Protein AF-A0A246BMH6-F1 (afdb_monomer_lite)

pLDDT: mean 87.23, std 15.24, range [42.31, 98.5]

Radius of gyration: 20.25 Å; chains: 1; bounding box: 71×39×39 Å

Foldseek 3Di:
DDDDDDPPPDPPPDDQKDWDPPQQGWIAHRNNPDIFGGHDPPDPDDTDGPQRVVQVVVQVVVVVVVVVVCVVVVHDDDPDGGGDDGDDDDDDPPPD

Sequence (96 aa):
MRVMTEPVTTSDSRPIYTTSGGRSGQAFVGRDRLNVPLRPPQSRSEGADPEELFAAGYASCFLSALQSVARRDGVTVGTPQARAHVGLHAETTTTT

InterPro domains:
  IPR003718 OsmC/Ohr conserved domain [PF02566] (46-88)
  IPR015946 K homology domain-like, alpha/beta [G3DSA:3.30.300.20] (10-96)
  IPR019953 Organic hydroperoxide resistance protein famiy [PTHR33797] (18-91)
  IPR036102 OsmC/Ohr superfamily [SSF82784] (18-91)

Organism: NCBI:txid223556

Structure (mmCIF, N/CA/C/O backbone):
data_AF-A0A246BMH6-F1
#
_entry.id   AF-A0A246BMH6-F1
#
loop_
_atom_site.group_PDB
_atom_site.id
_atom_site.type_symbol
_atom_site.label_atom_id
_atom_site.label_alt_id
_atom_site.label_comp_id
_atom_site.label_asym_id
_atom_site.label_entity_id
_atom_site.label_seq_id
_atom_site.pdbx_PDB_ins_code
_atom_site.Cartn_x
_atom_site.Cartn_y
_atom_site.Cartn_z
_atom_site.occupancy
_atom_site.B_iso_or_equiv
_atom_site.auth_seq_id
_atom_site.auth_comp_id
_atom_site.auth_asym_id
_atom_site.auth_atom_id
_atom_site.pdbx_PDB_model_num
ATOM 1 N N . MET A 1 1 ? -39.434 -29.125 -3.100 1.00 49.12 1 MET A N 1
ATOM 2 C CA . MET A 1 1 ? -38.155 -29.031 -2.364 1.00 49.12 1 MET A CA 1
ATOM 3 C C . MET A 1 1 ? -37.054 -29.692 -3.184 1.00 49.12 1 MET A C 1
ATOM 5 O O . MET A 1 1 ? -36.925 -30.906 -3.137 1.00 49.12 1 MET A O 1
ATOM 9 N N . ARG A 1 2 ? -36.334 -28.899 -3.991 1.00 49.94 2 ARG A N 1
ATOM 10 C CA . ARG A 1 2 ? -34.959 -29.127 -4.478 1.00 49.94 2 ARG A CA 1
ATOM 11 C C . ARG A 1 2 ? -34.607 -28.011 -5.467 1.00 49.94 2 ARG A C 1
ATOM 13 O O . ARG A 1 2 ? -35.111 -27.996 -6.579 1.00 49.94 2 ARG A O 1
ATOM 20 N N . VAL A 1 3 ? -33.743 -27.104 -5.035 1.00 48.91 3 VAL A N 1
ATOM 21 C CA . VAL A 1 3 ? -32.738 -26.465 -5.891 1.00 48.91 3 VAL A CA 1
ATOM 22 C C . VAL A 1 3 ? -31.445 -26.795 -5.150 1.00 48.91 3 VAL A C 1
ATOM 24 O O . VAL A 1 3 ? -31.229 -26.303 -4.050 1.00 48.91 3 VAL A O 1
ATOM 27 N N . MET A 1 4 ? -30.869 -27.967 -5.423 1.00 42.31 4 MET A N 1
ATOM 28 C CA . MET A 1 4 ? -29.678 -28.063 -6.272 1.00 42.31 4 MET A CA 1
ATOM 29 C C . MET A 1 4 ? -28.681 -26.965 -5.907 1.00 42.31 4 MET A C 1
ATOM 31 O O . MET A 1 4 ? -28.610 -25.905 -6.515 1.00 42.31 4 MET A O 1
ATOM 35 N N . THR A 1 5 ? -27.971 -27.242 -4.818 1.00 54.03 5 THR A N 1
ATOM 36 C CA . THR A 1 5 ? -26.651 -26.714 -4.516 1.00 54.03 5 THR A CA 1
ATOM 37 C C . THR A 1 5 ? -25.764 -26.995 -5.727 1.00 54.03 5 THR A C 1
ATOM 39 O O . THR A 1 5 ? -25.298 -28.118 -5.906 1.00 54.03 5 THR A O 1
ATOM 42 N N . GLU A 1 6 ? -25.568 -25.998 -6.583 1.00 52.94 6 GLU A N 1
ATOM 43 C CA . GLU A 1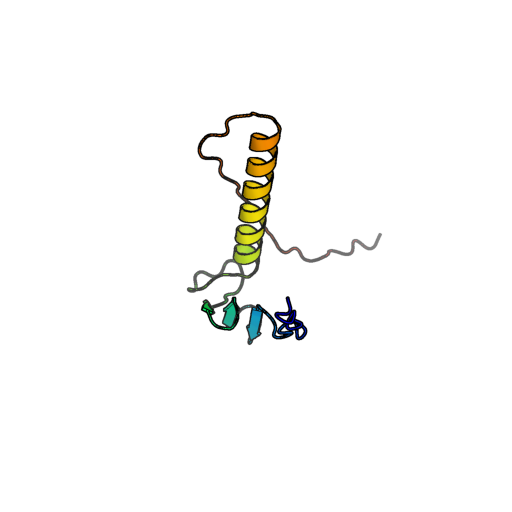 6 ? -24.476 -26.044 -7.549 1.00 52.94 6 GLU A CA 1
ATOM 44 C C . GLU A 1 6 ? -23.166 -25.997 -6.751 1.00 52.94 6 GLU A C 1
ATOM 46 O O . GLU A 1 6 ? -22.996 -25.105 -5.906 1.00 52.94 6 GLU A O 1
ATOM 51 N N . PRO A 1 7 ? -22.236 -26.943 -6.948 1.00 46.53 7 PRO A N 1
ATOM 52 C CA . PRO A 1 7 ? -20.949 -26.858 -6.299 1.00 46.53 7 PRO A CA 1
ATOM 53 C C . PRO A 1 7 ? -20.193 -25.701 -6.958 1.00 46.53 7 PRO A C 1
ATOM 55 O O . PRO A 1 7 ? -19.735 -25.805 -8.094 1.00 46.53 7 PRO A O 1
ATOM 58 N N . VAL A 1 8 ? -20.022 -24.584 -6.246 1.00 56.41 8 VAL A N 1
ATOM 59 C CA . VAL A 1 8 ? -18.931 -23.646 -6.544 1.00 56.41 8 VAL A CA 1
ATOM 60 C C . VAL A 1 8 ? -17.641 -24.404 -6.241 1.00 56.41 8 VAL A C 1
ATOM 62 O O . VAL A 1 8 ? -17.113 -24.383 -5.133 1.00 56.41 8 VAL A O 1
ATOM 65 N N . THR A 1 9 ? -17.175 -25.197 -7.197 1.00 50.34 9 THR A N 1
ATOM 66 C CA . THR A 1 9 ? -15.939 -25.968 -7.068 1.00 50.34 9 THR A CA 1
ATOM 67 C C . THR A 1 9 ? -15.181 -25.931 -8.379 1.00 50.34 9 THR A C 1
ATOM 69 O O . THR A 1 9 ? -14.913 -26.932 -9.028 1.00 50.34 9 THR A O 1
ATOM 72 N N . THR A 1 10 ? -14.762 -24.729 -8.747 1.00 50.78 10 THR A N 1
ATOM 73 C CA . THR A 1 10 ? -13.385 -24.543 -9.196 1.00 50.78 10 THR A CA 1
ATOM 74 C C . THR A 1 10 ? -12.961 -23.180 -8.681 1.00 50.78 10 THR A C 1
ATOM 76 O O . THR A 1 10 ? -13.349 -22.148 -9.220 1.00 50.78 10 THR A O 1
ATOM 79 N N . SER A 1 11 ? -12.243 -23.176 -7.557 1.00 61.22 11 SER A N 1
ATOM 80 C CA . SER A 1 11 ? -11.505 -22.001 -7.105 1.00 61.22 11 SER A CA 1
ATOM 81 C C . SER A 1 11 ? -10.665 -21.534 -8.289 1.00 61.22 11 SER A C 1
ATOM 83 O O . SER A 1 11 ? -9.791 -22.273 -8.746 1.00 61.22 11 SER A O 1
ATOM 85 N N . ASP A 1 12 ? -11.015 -20.380 -8.854 1.00 72.62 12 ASP A N 1
ATOM 86 C CA . ASP A 1 12 ? -10.297 -19.743 -9.952 1.00 72.62 12 ASP A CA 1
ATOM 87 C C . ASP A 1 12 ? -8.835 -19.581 -9.520 1.00 72.62 12 ASP A C 1
ATOM 89 O O . ASP A 1 12 ? -8.484 -18.638 -8.816 1.00 72.62 12 ASP A O 1
ATOM 93 N N . SER A 1 13 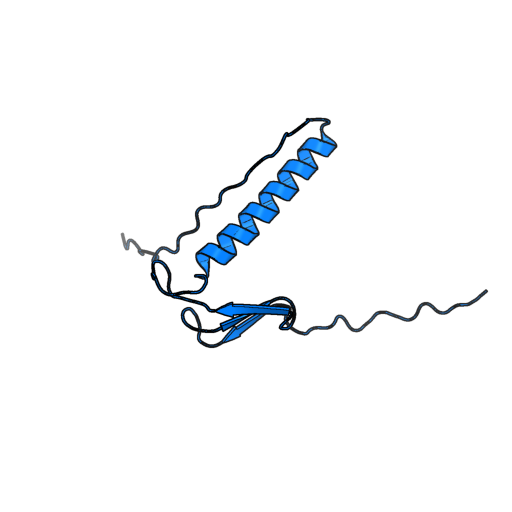? -8.004 -20.562 -9.883 1.00 77.88 13 SER A N 1
ATOM 94 C CA . SER A 1 13 ? -6.623 -20.718 -9.409 1.00 77.88 13 SER A CA 1
ATOM 95 C C . SER A 1 13 ? -5.671 -19.752 -10.113 1.00 77.88 13 SER A C 1
ATOM 97 O O . SER A 1 13 ? -4.453 -19.869 -9.997 1.00 77.88 13 SER A O 1
ATOM 99 N N . ARG A 1 14 ? -6.217 -18.798 -10.874 1.00 83.12 14 ARG A N 1
ATOM 100 C CA . ARG A 1 14 ? -5.428 -17.748 -11.493 1.00 83.12 14 ARG A CA 1
ATOM 101 C C . ARG A 1 14 ? -4.828 -16.856 -10.409 1.00 83.12 14 ARG A C 1
ATOM 103 O O . ARG A 1 14 ? -5.536 -16.464 -9.474 1.00 83.12 14 ARG A O 1
ATOM 110 N N . PRO A 1 15 ? -3.547 -16.487 -10.549 1.00 86.25 15 PRO A N 1
ATOM 111 C CA . PRO A 1 15 ? -2.918 -15.578 -9.616 1.00 86.25 15 PRO A CA 1
ATOM 112 C C . PRO A 1 15 ? -3.699 -14.261 -9.583 1.00 86.25 15 PRO A C 1
ATOM 114 O O . PRO A 1 15 ? -4.058 -13.687 -10.611 1.00 86.25 15 PRO A O 1
ATOM 117 N N . ILE A 1 16 ? -3.973 -13.772 -8.376 1.00 90.06 16 ILE A N 1
ATOM 118 C CA . ILE A 1 16 ? -4.583 -12.452 -8.175 1.00 90.06 16 ILE A CA 1
ATOM 119 C C . ILE A 1 16 ? -3.580 -11.317 -8.408 1.00 90.06 16 ILE A C 1
ATOM 121 O O . ILE A 1 16 ? -3.969 -10.152 -8.362 1.00 90.06 16 ILE A O 1
ATOM 125 N N . TYR A 1 17 ? -2.309 -11.649 -8.634 1.00 91.38 17 TYR A N 1
ATOM 126 C CA . TYR A 1 17 ? -1.228 -10.711 -8.869 1.00 91.38 17 TYR A CA 1
ATOM 127 C C . TYR A 1 17 ? -0.166 -11.328 -9.781 1.00 91.38 17 TYR A C 1
ATOM 129 O O . TYR A 1 17 ? 0.292 -12.440 -9.516 1.00 91.38 17 TYR A O 1
ATOM 137 N N . THR A 1 18 ? 0.246 -10.598 -10.814 1.00 93.56 18 THR A N 1
ATOM 138 C CA . THR A 1 18 ? 1.288 -11.025 -11.758 1.00 93.56 18 THR A CA 1
ATOM 139 C C . THR A 1 18 ? 2.306 -9.906 -11.932 1.00 93.56 18 THR A C 1
ATOM 141 O O . THR A 1 18 ? 1.919 -8.755 -12.117 1.00 93.56 18 THR A O 1
ATOM 144 N N . THR A 1 19 ? 3.597 -10.240 -11.934 1.00 94.88 19 THR A N 1
ATOM 145 C CA . THR A 1 19 ? 4.683 -9.281 -12.190 1.00 94.88 19 THR A CA 1
ATOM 146 C C . THR A 1 19 ? 5.560 -9.756 -13.336 1.00 94.88 19 THR A C 1
ATOM 148 O O . THR A 1 19 ? 5.868 -10.941 -13.443 1.00 94.88 19 THR A O 1
ATOM 151 N N . SER A 1 20 ? 6.021 -8.815 -14.153 1.00 94.81 20 SER A N 1
ATOM 152 C CA . SER A 1 20 ? 7.049 -9.023 -15.177 1.00 94.81 20 SER A CA 1
ATOM 153 C C . SER A 1 20 ? 8.141 -7.959 -15.043 1.00 94.81 20 SER A C 1
ATOM 155 O O . SER A 1 20 ? 7.871 -6.879 -14.525 1.00 94.81 20 SER A O 1
ATOM 157 N N . GLY A 1 21 ? 9.379 -8.249 -15.459 1.00 94.19 21 GLY A N 1
ATOM 158 C CA . GLY A 1 21 ? 10.480 -7.265 -15.456 1.00 94.19 21 GLY A CA 1
ATOM 159 C C . GLY A 1 21 ? 11.057 -6.902 -14.077 1.00 94.19 21 GLY A C 1
ATOM 160 O O . GLY A 1 21 ? 11.884 -5.998 -13.969 1.00 94.19 21 GLY A O 1
ATOM 161 N N . GLY A 1 22 ? 10.659 -7.609 -13.014 1.00 93.50 22 GLY A N 1
ATOM 162 C CA . GLY A 1 22 ? 11.193 -7.409 -11.666 1.00 93.50 22 GLY A CA 1
ATOM 163 C C . GLY A 1 22 ? 10.902 -6.011 -11.112 1.00 93.50 22 GLY A C 1
ATOM 164 O O . GLY A 1 22 ? 9.789 -5.508 -11.235 1.00 93.50 22 GLY A O 1
ATOM 165 N N . ARG A 1 23 ? 11.906 -5.382 -10.488 1.00 94.12 23 ARG A N 1
ATOM 166 C CA . ARG A 1 23 ? 11.759 -4.073 -9.823 1.00 94.12 23 ARG A CA 1
ATOM 167 C C . ARG A 1 23 ? 11.624 -2.895 -10.785 1.00 94.12 23 ARG A C 1
ATOM 169 O O . ARG A 1 23 ? 11.293 -1.819 -10.328 1.00 94.12 23 ARG A O 1
ATOM 176 N N . SER A 1 24 ? 11.864 -3.081 -12.078 1.00 94.38 24 SER A N 1
ATOM 177 C CA . SER A 1 24 ? 11.770 -2.015 -13.090 1.00 94.38 24 SER A CA 1
ATOM 178 C C . SER A 1 24 ? 10.718 -2.333 -14.154 1.00 94.38 24 SER A C 1
ATOM 180 O O . SER A 1 24 ? 10.842 -1.907 -15.300 1.00 94.38 24 SER A O 1
ATOM 182 N N . GLY A 1 25 ? 9.753 -3.185 -13.810 1.00 94.62 25 GLY A N 1
ATOM 183 C CA . GLY A 1 25 ? 8.796 -3.740 -14.754 1.00 94.62 25 GLY A CA 1
ATOM 184 C C . GLY A 1 25 ? 7.361 -3.331 -14.466 1.00 94.62 25 GLY A C 1
ATOM 185 O O . GLY A 1 25 ? 7.065 -2.174 -14.183 1.00 94.62 25 GLY A O 1
ATOM 186 N N . GLN A 1 26 ? 6.456 -4.299 -14.556 1.00 95.88 26 GLN A N 1
ATOM 187 C CA . GLN A 1 26 ? 5.020 -4.065 -14.492 1.00 95.88 26 GLN A CA 1
ATOM 188 C C . GLN A 1 26 ? 4.358 -5.081 -13.570 1.00 95.88 26 GLN A C 1
ATOM 190 O O . GLN A 1 26 ? 4.624 -6.282 -13.676 1.00 95.88 26 GLN A O 1
ATOM 195 N N . ALA A 1 27 ? 3.476 -4.594 -12.704 1.00 95.50 27 ALA A N 1
ATOM 196 C CA . ALA A 1 27 ? 2.634 -5.407 -11.846 1.00 95.50 27 ALA A CA 1
ATOM 197 C C . ALA A 1 27 ? 1.154 -5.246 -12.200 1.00 95.50 27 ALA A C 1
ATOM 199 O O . ALA A 1 27 ? 0.660 -4.133 -12.368 1.00 95.50 27 ALA A O 1
ATOM 200 N N . PHE A 1 28 ? 0.438 -6.362 -12.249 1.00 95.06 28 PHE A N 1
ATOM 201 C CA . PHE A 1 28 ? -0.994 -6.417 -12.512 1.00 95.06 28 PHE A CA 1
ATOM 202 C C . PHE A 1 28 ? -1.713 -6.980 -11.293 1.00 95.06 28 PHE A C 1
ATOM 204 O O . PHE A 1 28 ? -1.489 -8.123 -10.897 1.00 95.06 28 PHE A O 1
ATOM 211 N N . VAL A 1 29 ? -2.589 -6.177 -10.693 1.00 92.50 29 VAL A N 1
ATOM 212 C CA . VAL A 1 29 ? -3.343 -6.519 -9.484 1.00 92.50 29 VAL A CA 1
ATOM 213 C C . VAL A 1 29 ? -4.773 -6.890 -9.849 1.00 92.50 29 VAL A C 1
ATOM 215 O O . VAL A 1 29 ? -5.430 -6.256 -10.673 1.00 92.50 29 VAL A O 1
ATOM 218 N N . GLY A 1 30 ? -5.293 -7.904 -9.167 1.00 90.12 30 GLY A N 1
ATOM 219 C CA . GLY A 1 30 ? -6.690 -8.289 -9.235 1.00 90.12 30 GLY A CA 1
ATOM 220 C C . GLY A 1 30 ? -7.087 -8.875 -10.582 1.00 90.12 30 GLY A C 1
ATOM 221 O O . GLY A 1 30 ? -8.259 -8.746 -10.922 1.00 90.12 30 GLY A O 1
ATOM 222 N N . ARG A 1 31 ? -6.159 -9.530 -11.295 1.00 87.69 31 ARG A N 1
ATOM 223 C CA . ARG A 1 31 ? -6.345 -10.017 -12.675 1.00 87.69 31 ARG A CA 1
ATOM 224 C C . ARG A 1 31 ? -6.533 -8.843 -13.638 1.00 87.69 31 ARG A C 1
ATOM 226 O O . ARG A 1 31 ? -7.620 -8.619 -14.158 1.00 87.69 31 ARG A O 1
ATOM 233 N N . ASP A 1 32 ? -5.478 -8.046 -13.764 1.00 85.81 32 ASP A N 1
ATOM 234 C CA . ASP A 1 32 ? -5.387 -6.900 -14.680 1.00 85.81 32 ASP A CA 1
ATOM 235 C C . ASP A 1 32 ? -6.346 -5.732 -14.382 1.00 85.81 32 ASP A C 1
ATOM 237 O O . ASP A 1 32 ? -6.457 -4.796 -15.170 1.00 85.81 32 ASP A O 1
ATOM 241 N N . ARG A 1 33 ? -7.002 -5.728 -13.211 1.00 92.69 33 ARG A N 1
ATOM 242 C CA . ARG A 1 33 ? -7.873 -4.623 -12.771 1.00 92.69 33 ARG A CA 1
ATOM 243 C C . ARG A 1 33 ? -7.103 -3.344 -12.469 1.00 92.69 33 ARG A C 1
ATOM 245 O O . ARG A 1 33 ? -7.654 -2.256 -12.597 1.00 92.69 33 ARG A O 1
ATOM 252 N N . LEU A 1 34 ? -5.861 -3.477 -12.020 1.00 93.88 34 LEU A N 1
ATOM 253 C CA . LEU A 1 34 ? -4.982 -2.352 -11.745 1.00 93.88 34 LEU A CA 1
ATOM 254 C C . LEU A 1 34 ? -3.596 -2.664 -12.290 1.00 93.88 34 LEU A C 1
ATOM 256 O O . LEU A 1 34 ? -3.023 -3.711 -11.989 1.00 93.88 34 LEU A O 1
ATOM 260 N N . ASN A 1 35 ? -3.073 -1.726 -13.070 1.00 94.88 35 ASN A N 1
ATOM 261 C CA . ASN A 1 35 ? -1.747 -1.796 -13.647 1.00 94.88 35 ASN A CA 1
ATOM 262 C C . ASN A 1 35 ? -0.801 -0.847 -12.896 1.00 94.88 35 ASN A C 1
ATOM 264 O O . ASN A 1 35 ? -1.073 0.350 -12.816 1.00 94.88 35 ASN A O 1
ATOM 268 N N . VAL A 1 36 ? 0.290 -1.374 -12.343 1.00 95.69 36 VAL A N 1
ATOM 269 C CA . VAL A 1 36 ? 1.227 -0.643 -11.477 1.00 95.69 36 VAL A CA 1
ATOM 270 C C . VAL A 1 36 ? 2.631 -0.686 -12.076 1.00 95.69 36 VAL A C 1
ATOM 272 O O . VAL A 1 36 ? 3.277 -1.739 -12.019 1.00 95.69 36 VAL A O 1
ATOM 275 N N . PRO A 1 37 ? 3.113 0.421 -12.678 1.00 96.50 37 PRO A N 1
ATOM 276 C CA . PRO A 1 37 ? 4.499 0.517 -13.119 1.00 96.50 37 PRO A CA 1
ATOM 277 C C . PRO A 1 37 ? 5.414 0.384 -11.908 1.00 96.50 37 PRO A C 1
ATOM 279 O O . PRO A 1 37 ? 5.199 1.058 -10.897 1.00 96.50 37 PRO A O 1
ATOM 282 N N . LEU A 1 38 ? 6.400 -0.503 -12.000 1.00 96.69 38 LEU A N 1
ATOM 283 C CA . LEU A 1 38 ? 7.361 -0.734 -10.936 1.00 96.69 38 LEU A CA 1
ATOM 284 C C . LEU A 1 38 ? 8.660 0.004 -11.218 1.00 96.69 38 LEU A C 1
ATOM 286 O O . LEU A 1 38 ? 9.152 0.032 -12.347 1.00 96.69 38 LEU A O 1
ATOM 290 N N . ARG A 1 39 ? 9.237 0.551 -10.153 1.00 95.50 39 ARG A N 1
ATOM 291 C CA . ARG A 1 39 ? 10.549 1.191 -10.181 1.00 95.50 39 ARG A CA 1
ATOM 292 C C . ARG A 1 39 ? 11.465 0.654 -9.082 1.00 95.50 39 ARG A C 1
ATOM 294 O O . ARG A 1 39 ? 10.987 0.166 -8.053 1.00 95.50 39 ARG A O 1
ATOM 301 N N . PRO A 1 40 ? 12.793 0.764 -9.261 1.00 92.56 40 PRO A N 1
ATOM 302 C CA . PRO A 1 40 ? 13.715 0.474 -8.183 1.00 92.56 40 PRO A CA 1
ATOM 303 C C . PRO A 1 40 ? 13.477 1.426 -6.994 1.00 92.56 40 PRO A C 1
ATOM 305 O O . PRO A 1 40 ? 12.966 2.541 -7.163 1.00 92.56 40 PRO A O 1
ATOM 308 N N . PRO A 1 41 ? 13.846 0.990 -5.782 1.00 88.75 41 PRO A N 1
ATOM 309 C CA . PRO A 1 41 ? 13.642 1.756 -4.563 1.00 88.75 41 PRO A CA 1
ATOM 310 C C . PRO A 1 41 ? 14.474 3.032 -4.638 1.00 88.75 41 PRO A C 1
ATOM 312 O O . PRO A 1 41 ? 15.533 3.052 -5.267 1.00 88.75 41 PRO A O 1
ATOM 315 N N . GLN A 1 42 ? 13.989 4.102 -4.007 1.00 83.69 42 GLN A N 1
ATOM 316 C CA . GLN A 1 42 ? 14.649 5.419 -3.996 1.00 83.69 42 GLN A CA 1
ATOM 317 C C . GLN A 1 42 ? 14.799 6.073 -5.387 1.00 83.69 42 GLN A C 1
ATOM 319 O O . GLN A 1 42 ? 15.428 7.126 -5.513 1.00 83.69 42 GLN A O 1
ATOM 324 N N . SER A 1 43 ? 14.207 5.491 -6.434 1.00 86.38 43 SER A N 1
ATOM 325 C CA . SER A 1 43 ? 14.124 6.123 -7.748 1.00 86.38 43 SER A CA 1
ATOM 326 C C . SER A 1 43 ? 13.130 7.285 -7.738 1.00 86.38 43 SER A C 1
ATOM 328 O O . SER A 1 43 ? 12.081 7.220 -7.105 1.00 86.38 43 SER A O 1
ATOM 330 N N . ARG A 1 44 ? 13.448 8.339 -8.498 1.00 86.50 44 ARG A N 1
ATOM 331 C CA . ARG A 1 44 ? 12.540 9.467 -8.775 1.00 86.50 44 ARG A CA 1
ATOM 332 C C . ARG A 1 44 ? 11.658 9.244 -10.005 1.00 86.50 44 ARG A C 1
ATOM 334 O O . ARG A 1 44 ? 10.921 10.147 -10.387 1.00 86.50 44 ARG A O 1
ATOM 341 N N . SER A 1 45 ? 11.791 8.097 -10.669 1.00 88.50 45 SER A N 1
ATOM 342 C CA . SER A 1 45 ? 10.935 7.749 -11.801 1.00 88.50 45 SER A CA 1
ATOM 343 C C . SER A 1 45 ? 9.484 7.591 -11.351 1.00 88.50 45 SER A C 1
ATOM 345 O O . SER A 1 45 ? 9.209 7.332 -10.181 1.00 88.50 45 SER A O 1
ATOM 347 N N . GLU A 1 46 ? 8.551 7.709 -12.288 1.00 90.69 46 GLU A N 1
ATOM 348 C CA . GLU A 1 46 ? 7.158 7.358 -12.024 1.00 90.69 46 GLU A CA 1
ATOM 349 C C . GLU A 1 46 ? 7.018 5.855 -11.731 1.00 90.69 46 GLU A C 1
ATOM 351 O O . GLU A 1 46 ? 7.850 5.042 -12.144 1.00 90.69 46 GLU A O 1
ATOM 356 N N . GLY A 1 47 ? 5.965 5.498 -10.996 1.00 92.12 47 GLY A N 1
ATOM 357 C CA . GLY A 1 47 ? 5.704 4.134 -10.541 1.00 92.12 47 GLY A CA 1
ATOM 358 C C . GLY A 1 47 ? 5.888 3.952 -9.037 1.00 92.12 47 GLY A C 1
ATOM 359 O O . GLY A 1 47 ? 6.303 4.868 -8.323 1.00 92.12 47 GLY A O 1
ATOM 360 N N . ALA A 1 48 ? 5.555 2.754 -8.570 1.00 94.62 48 ALA A N 1
ATOM 361 C CA . ALA A 1 48 ? 5.734 2.338 -7.185 1.00 94.62 48 ALA A CA 1
ATOM 362 C C . ALA A 1 48 ? 6.971 1.448 -7.068 1.00 94.62 48 ALA A C 1
ATOM 364 O O . ALA A 1 48 ? 7.227 0.622 -7.948 1.00 94.62 48 ALA A O 1
ATOM 365 N N . ASP A 1 49 ? 7.729 1.577 -5.987 1.00 94.62 49 ASP A N 1
ATOM 366 C CA . ASP A 1 49 ? 8.670 0.517 -5.634 1.00 94.62 49 ASP A CA 1
ATOM 367 C C . ASP A 1 49 ? 7.974 -0.601 -4.826 1.00 94.62 49 ASP A C 1
ATOM 369 O O . ASP A 1 49 ? 6.893 -0.405 -4.259 1.00 94.62 49 ASP A O 1
ATOM 373 N N . PRO A 1 50 ? 8.527 -1.828 -4.819 1.00 93.88 50 PRO A N 1
ATOM 374 C CA . PRO A 1 50 ? 7.910 -2.943 -4.102 1.00 93.88 50 PRO A CA 1
ATOM 375 C C . PRO A 1 50 ? 7.731 -2.711 -2.591 1.00 93.88 50 PRO A C 1
ATOM 377 O O . PRO A 1 50 ? 6.766 -3.207 -2.006 1.00 93.88 50 PRO A O 1
ATOM 380 N N . GLU A 1 51 ? 8.636 -1.972 -1.952 1.00 95.19 51 GLU A N 1
ATOM 381 C CA . GLU A 1 51 ? 8.587 -1.647 -0.528 1.00 95.19 51 GLU A CA 1
ATOM 382 C C . GLU A 1 51 ? 7.417 -0.717 -0.195 1.00 95.19 51 GLU A C 1
ATOM 384 O O . GLU A 1 51 ? 6.727 -0.950 0.799 1.00 95.19 51 GLU A O 1
ATOM 389 N N . GLU A 1 52 ? 7.131 0.274 -1.041 1.00 95.25 52 GLU A N 1
ATOM 390 C CA . GLU A 1 52 ? 5.949 1.135 -0.930 1.00 95.25 52 GLU A CA 1
ATOM 391 C C . GLU A 1 52 ? 4.650 0.327 -0.997 1.00 95.25 52 GLU A C 1
ATOM 393 O O . GLU A 1 52 ? 3.747 0.527 -0.179 1.00 95.25 52 GLU A O 1
ATOM 398 N N . LEU A 1 53 ? 4.558 -0.626 -1.932 1.00 94.75 53 LEU A N 1
ATOM 399 C CA . LEU A 1 53 ? 3.383 -1.494 -2.063 1.00 94.75 53 LEU A CA 1
ATOM 400 C C . LEU A 1 53 ? 3.192 -2.374 -0.822 1.00 94.75 53 LEU A C 1
ATOM 402 O O . LEU A 1 53 ? 2.070 -2.518 -0.326 1.00 94.75 53 LEU A O 1
ATOM 406 N N . PHE A 1 54 ? 4.281 -2.928 -0.284 1.00 95.56 54 PHE A N 1
ATOM 407 C CA . PHE A 1 54 ? 4.236 -3.710 0.950 1.00 95.56 54 PHE A CA 1
ATOM 408 C C . PHE A 1 54 ? 3.836 -2.842 2.151 1.00 95.56 54 PHE A C 1
ATOM 410 O O . PHE A 1 54 ? 2.967 -3.236 2.932 1.00 95.56 54 PHE A O 1
ATOM 417 N N . ALA A 1 55 ? 4.403 -1.639 2.272 1.00 97.50 55 ALA A N 1
ATOM 418 C CA . ALA A 1 55 ? 4.082 -0.690 3.334 1.00 97.50 55 ALA A CA 1
ATOM 419 C C . ALA A 1 55 ? 2.599 -0.302 3.309 1.00 97.50 55 ALA A C 1
ATOM 421 O O . ALA A 1 55 ? 1.933 -0.334 4.347 1.00 97.50 55 ALA A O 1
ATOM 422 N N . ALA A 1 56 ? 2.061 0.003 2.126 1.00 96.50 56 ALA A N 1
ATOM 423 C CA . ALA A 1 56 ? 0.659 0.355 1.944 1.00 96.50 56 ALA A CA 1
ATOM 424 C C . ALA A 1 56 ? -0.278 -0.798 2.340 1.00 96.50 56 ALA A C 1
ATOM 426 O O . ALA A 1 56 ? -1.235 -0.590 3.095 1.00 96.50 56 ALA A O 1
ATOM 427 N N . GLY A 1 57 ? 0.014 -2.020 1.883 1.00 96.38 57 GLY A N 1
ATOM 428 C CA . GLY A 1 57 ? -0.766 -3.209 2.229 1.00 96.38 57 GLY A CA 1
ATOM 429 C C . GLY A 1 57 ? -0.733 -3.515 3.728 1.00 96.38 57 GLY A C 1
ATOM 430 O O . GLY A 1 57 ? -1.781 -3.710 4.351 1.00 96.38 57 GLY A O 1
ATOM 431 N N . TYR A 1 58 ? 0.458 -3.487 4.331 1.00 98.25 58 TYR A N 1
ATOM 432 C CA . TYR A 1 58 ? 0.640 -3.773 5.752 1.00 98.25 58 TYR A CA 1
ATOM 433 C C . TYR A 1 58 ? -0.052 -2.732 6.637 1.00 98.25 58 TYR A C 1
ATOM 435 O O . TYR A 1 58 ? -0.818 -3.094 7.532 1.00 98.25 58 TYR A O 1
ATOM 443 N N . ALA A 1 59 ? 0.163 -1.438 6.371 1.00 98.50 59 ALA A N 1
ATOM 444 C CA . ALA A 1 59 ? -0.463 -0.358 7.129 1.00 98.50 59 ALA A CA 1
ATOM 445 C C . ALA A 1 59 ? -1.997 -0.435 7.061 1.00 98.50 59 ALA A C 1
ATOM 447 O O . ALA A 1 59 ? -2.667 -0.291 8.084 1.00 98.50 59 ALA A O 1
ATOM 448 N N . SER A 1 60 ? -2.553 -0.734 5.882 1.00 98.25 60 SER A N 1
ATOM 449 C CA . SER A 1 60 ? -4.002 -0.892 5.687 1.00 98.25 60 SER A CA 1
ATOM 450 C C . SER A 1 60 ? -4.568 -2.073 6.481 1.00 98.25 60 SER A C 1
ATOM 452 O O . SER A 1 60 ? -5.623 -1.958 7.115 1.00 98.25 60 SER A O 1
ATOM 454 N N . CYS A 1 61 ? -3.853 -3.202 6.490 1.00 98.12 61 CYS A N 1
ATOM 455 C CA . CYS A 1 61 ? -4.231 -4.383 7.261 1.00 98.12 61 CYS A CA 1
ATOM 456 C C . CYS A 1 61 ? -4.201 -4.096 8.769 1.00 98.12 61 CYS A C 1
ATOM 458 O O . CYS A 1 61 ? -5.185 -4.338 9.471 1.00 98.12 61 CYS A O 1
ATOM 460 N N . PHE A 1 62 ? -3.113 -3.496 9.256 1.00 98.25 62 PHE A N 1
ATOM 461 C CA . PHE A 1 62 ? -2.961 -3.134 10.662 1.00 98.25 62 PHE A CA 1
ATOM 462 C C . PHE A 1 62 ? -4.052 -2.163 11.126 1.00 98.25 62 PHE A C 1
ATOM 464 O O . PHE A 1 62 ? -4.677 -2.382 12.163 1.00 98.25 62 PHE A O 1
ATOM 471 N N . LEU A 1 63 ? -4.330 -1.119 10.341 1.00 97.88 63 LEU A N 1
ATOM 472 C CA . LEU A 1 63 ? -5.365 -0.143 10.669 1.00 97.88 63 LEU A CA 1
ATOM 473 C C . LEU A 1 63 ? -6.753 -0.794 10.760 1.00 97.88 63 LEU A C 1
ATOM 475 O O . LEU A 1 63 ? -7.513 -0.508 11.685 1.00 97.88 63 LEU A O 1
ATOM 479 N N . SER A 1 64 ? -7.060 -1.713 9.842 1.00 97.69 64 SER A N 1
ATOM 480 C CA . SER A 1 64 ? -8.316 -2.472 9.850 1.00 97.69 64 SER A CA 1
ATOM 481 C C . SER A 1 64 ? -8.430 -3.380 11.078 1.00 97.69 64 SER A C 1
ATOM 483 O O . SER A 1 64 ? -9.490 -3.446 11.706 1.00 97.69 64 SER A O 1
ATOM 485 N N . ALA A 1 65 ? -7.336 -4.048 11.455 1.00 98.00 65 ALA A N 1
ATOM 486 C CA . ALA A 1 65 ? -7.274 -4.883 12.651 1.00 98.00 65 ALA A CA 1
ATOM 487 C C . ALA A 1 65 ? -7.472 -4.054 13.930 1.00 98.00 65 ALA A C 1
ATOM 489 O O . ALA A 1 65 ? -8.311 -4.407 14.759 1.00 98.00 65 ALA A O 1
ATOM 490 N N . LEU A 1 66 ? -6.785 -2.912 14.049 1.00 97.62 66 LEU A N 1
ATOM 491 C CA . LEU A 1 66 ? -6.933 -1.976 15.165 1.00 97.62 66 LEU A CA 1
ATOM 492 C C . LEU A 1 66 ? -8.387 -1.518 15.318 1.00 97.62 66 LEU A C 1
ATOM 494 O O . LEU A 1 66 ? -8.955 -1.596 16.405 1.00 97.62 66 LEU A O 1
ATOM 498 N N . GLN A 1 67 ? -9.017 -1.089 14.223 1.00 97.38 67 GLN A N 1
ATOM 499 C CA . GLN A 1 67 ? -10.425 -0.693 14.238 1.00 97.38 67 GLN A CA 1
ATOM 500 C C . GLN A 1 67 ? -11.344 -1.863 14.615 1.00 97.38 67 GLN A C 1
ATOM 502 O O . GLN A 1 67 ? -12.344 -1.663 15.303 1.00 97.38 67 GLN A O 1
ATOM 507 N N . SER A 1 68 ? -11.028 -3.088 14.183 1.00 97.75 68 SER A N 1
ATOM 508 C CA . SER A 1 68 ? -11.795 -4.272 14.573 1.00 97.75 68 SER A CA 1
ATOM 509 C C . SER A 1 68 ? -11.709 -4.557 16.069 1.00 97.75 68 SER A C 1
ATOM 511 O O . SER A 1 68 ? -12.716 -4.967 16.639 1.00 97.75 68 SER A O 1
ATOM 513 N N . VAL A 1 69 ? -10.547 -4.372 16.694 1.00 98.12 69 VAL A N 1
ATOM 514 C CA . VAL A 1 69 ? -10.378 -4.541 18.145 1.00 98.12 69 VAL A CA 1
ATOM 515 C C . VAL A 1 69 ? -11.101 -3.426 18.896 1.00 98.12 69 VAL A C 1
ATOM 517 O O . VAL A 1 69 ? -11.916 -3.720 19.760 1.00 98.12 69 VAL A O 1
ATOM 520 N N . ALA A 1 70 ? -10.928 -2.167 18.486 1.00 98.00 70 ALA A N 1
ATOM 521 C CA . ALA A 1 70 ? -11.607 -1.029 19.107 1.00 98.00 70 ALA A CA 1
ATOM 522 C C . ALA A 1 70 ? -13.136 -1.209 19.148 1.00 98.00 70 ALA A C 1
ATOM 524 O O . ALA A 1 70 ? -13.762 -0.995 20.183 1.00 98.00 70 ALA A O 1
ATOM 525 N N . ARG A 1 71 ? -13.735 -1.699 18.051 1.00 97.44 71 ARG A N 1
ATOM 526 C CA . ARG A 1 71 ? -15.169 -2.033 18.011 1.00 97.44 71 ARG A CA 1
ATOM 527 C C . ARG A 1 71 ? -15.559 -3.149 18.981 1.00 97.44 71 ARG A C 1
ATOM 529 O O . ARG A 1 71 ? -16.639 -3.074 19.555 1.00 97.44 71 ARG A O 1
ATOM 536 N N . ARG A 1 72 ? -14.726 -4.184 19.134 1.00 98.19 72 ARG A N 1
ATOM 537 C CA . ARG A 1 72 ? -14.989 -5.306 20.057 1.00 98.19 72 ARG A CA 1
ATOM 538 C C . ARG A 1 72 ? -14.949 -4.853 21.514 1.00 98.19 72 ARG A C 1
ATOM 540 O O . ARG A 1 72 ? -15.778 -5.304 22.295 1.00 98.19 72 ARG A O 1
ATOM 547 N N . ASP A 1 73 ? -14.055 -3.924 21.832 1.00 98.38 73 ASP A N 1
ATOM 548 C CA . ASP A 1 73 ? -13.824 -3.453 23.200 1.00 98.38 73 ASP A CA 1
ATOM 549 C C . ASP A 1 73 ? -14.668 -2.214 23.559 1.00 98.38 73 ASP A C 1
ATOM 551 O O . ASP A 1 73 ? -14.542 -1.663 24.649 1.00 98.38 73 ASP A O 1
ATOM 555 N N . GLY A 1 74 ? -15.527 -1.744 22.646 1.00 97.62 74 GLY A N 1
ATOM 556 C CA . GLY A 1 74 ? -16.357 -0.553 22.858 1.00 97.62 74 GLY A CA 1
ATOM 557 C C . GLY A 1 74 ? -15.568 0.763 22.898 1.00 97.62 74 GLY A C 1
ATOM 558 O O . GLY A 1 74 ? -16.066 1.770 23.398 1.00 97.62 74 GLY A O 1
ATOM 559 N N . VAL A 1 75 ? -14.342 0.779 22.369 1.00 98.00 75 VAL A N 1
ATOM 560 C CA . VAL A 1 75 ? -13.477 1.961 22.324 1.00 98.00 75 VAL A CA 1
ATOM 561 C C . 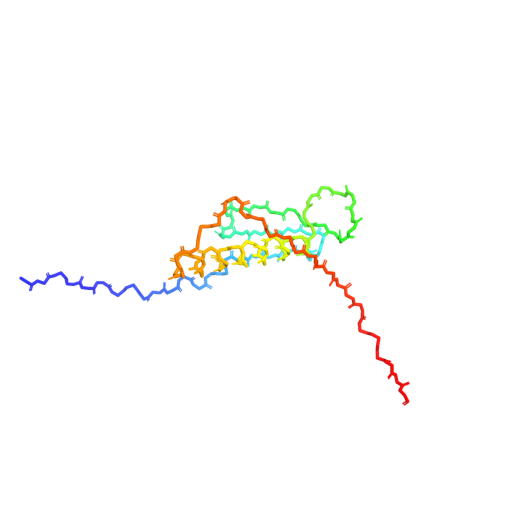VAL A 1 75 ? -13.752 2.757 21.051 1.00 98.00 75 VAL A C 1
ATOM 563 O O . VAL A 1 75 ? -13.661 2.243 19.935 1.00 98.00 75 VAL A O 1
ATOM 566 N N . THR A 1 76 ? -14.038 4.050 21.202 1.00 95.12 76 THR A N 1
ATOM 567 C CA . THR A 1 76 ? -14.162 4.958 20.055 1.00 95.12 76 THR A CA 1
ATOM 568 C C . THR A 1 76 ? -12.779 5.414 19.606 1.00 95.12 76 THR A C 1
ATOM 570 O O . THR A 1 76 ? -12.081 6.124 20.325 1.00 95.12 76 THR A O 1
ATOM 573 N N . VAL A 1 77 ? -12.393 5.032 18.391 1.00 91.75 77 VAL A N 1
ATOM 574 C CA . VAL A 1 77 ? -11.215 5.560 17.694 1.00 91.75 77 VAL A CA 1
ATOM 575 C C . VAL A 1 77 ? -11.700 6.533 16.621 1.00 91.75 77 VAL A C 1
ATOM 577 O O . VAL A 1 77 ? -12.622 6.198 15.887 1.0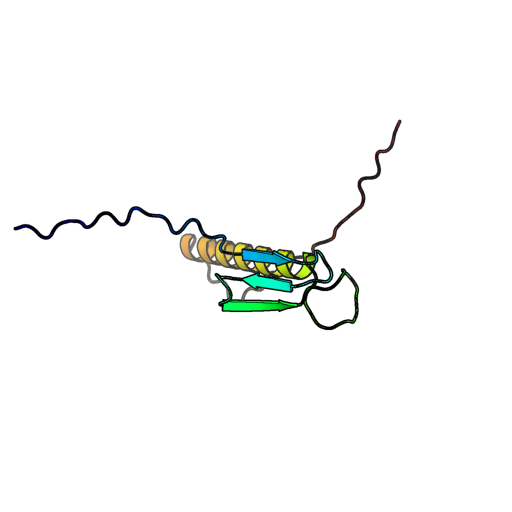0 91.75 77 VAL A O 1
ATOM 580 N N . GLY A 1 78 ? -11.136 7.746 16.568 1.00 94.38 78 GLY A N 1
ATOM 581 C CA . GLY A 1 78 ? -11.557 8.804 15.636 1.00 94.38 78 GLY A CA 1
ATOM 582 C C . GLY A 1 78 ? -11.226 8.480 14.173 1.00 94.38 78 GLY A C 1
ATOM 583 O O . GLY A 1 78 ? -11.735 7.525 13.598 1.00 94.38 78 GLY A O 1
ATOM 584 N N . THR A 1 79 ? -10.341 9.257 13.550 1.00 95.12 79 THR A N 1
ATOM 585 C CA . THR A 1 79 ? -9.780 8.948 12.221 1.00 95.12 79 THR A CA 1
ATOM 586 C C . THR A 1 79 ? -8.357 8.406 12.373 1.00 95.12 79 THR A C 1
ATOM 588 O O . THR A 1 79 ? -7.395 9.155 12.168 1.00 95.12 79 THR A O 1
ATOM 591 N N . PRO A 1 80 ? -8.182 7.141 12.810 1.00 95.12 80 PRO A N 1
ATOM 592 C CA . PRO A 1 80 ? -6.855 6.598 13.056 1.00 95.12 80 PRO A CA 1
ATOM 593 C C . PRO A 1 80 ? -6.063 6.500 11.748 1.00 95.12 80 PRO A C 1
ATOM 595 O O . PRO A 1 80 ? -6.622 6.252 10.680 1.00 95.12 80 PRO A O 1
ATOM 598 N N . GLN A 1 81 ? -4.746 6.658 11.851 1.00 97.31 81 GLN A N 1
ATOM 599 C CA . GLN A 1 81 ? -3.807 6.477 10.748 1.00 97.31 81 GLN A CA 1
ATOM 600 C C . GLN A 1 81 ? -2.770 5.426 11.136 1.00 97.31 81 GLN A C 1
ATOM 602 O O . GLN A 1 81 ? -2.298 5.409 12.271 1.00 97.31 81 GLN A O 1
ATOM 607 N N . ALA A 1 82 ? -2.384 4.586 10.179 1.00 97.38 82 ALA A N 1
ATOM 608 C CA . ALA A 1 82 ? -1.243 3.690 10.308 1.00 97.38 82 ALA A CA 1
ATOM 609 C C . ALA A 1 82 ? -0.180 4.092 9.286 1.00 97.38 82 ALA A C 1
ATOM 611 O O . ALA A 1 82 ? -0.495 4.373 8.130 1.00 97.38 82 ALA A O 1
ATOM 612 N N . ARG A 1 83 ? 1.079 4.121 9.720 1.00 97.69 83 ARG A N 1
ATOM 613 C CA . ARG A 1 83 ? 2.241 4.355 8.860 1.00 97.69 83 ARG A CA 1
ATOM 614 C C . ARG A 1 83 ? 3.168 3.164 9.009 1.00 97.69 83 ARG A C 1
ATOM 616 O O . ARG A 1 83 ? 3.486 2.782 10.131 1.00 97.69 83 ARG A O 1
ATOM 623 N N . ALA A 1 84 ? 3.581 2.591 7.889 1.00 97.56 84 ALA A N 1
ATOM 624 C CA . ALA A 1 84 ? 4.574 1.532 7.855 1.00 97.56 84 ALA A CA 1
ATOM 625 C C . ALA A 1 84 ? 5.829 2.065 7.171 1.00 97.56 84 ALA A C 1
ATOM 627 O O . ALA A 1 84 ? 5.743 2.717 6.131 1.00 97.56 84 ALA A O 1
ATOM 628 N N . HIS A 1 85 ? 6.981 1.785 7.768 1.00 95.81 85 HIS A N 1
ATOM 629 C CA . HIS A 1 85 ? 8.272 1.962 7.126 1.00 95.81 85 HIS A CA 1
ATOM 630 C C . HIS A 1 85 ? 8.796 0.581 6.751 1.00 95.81 85 HIS A C 1
ATOM 632 O O . HIS A 1 85 ? 8.868 -0.305 7.603 1.00 95.81 85 HIS A O 1
ATOM 638 N N . VAL A 1 86 ? 9.138 0.404 5.481 1.00 95.62 86 VAL A N 1
ATOM 639 C CA . VAL A 1 86 ? 9.600 -0.868 4.929 1.00 95.62 86 VAL A CA 1
ATOM 640 C C . VAL A 1 86 ? 10.909 -0.593 4.217 1.00 95.62 86 VAL A C 1
ATOM 642 O O . VAL A 1 86 ? 10.990 0.305 3.386 1.00 95.62 86 VAL A O 1
ATOM 645 N N . GLY A 1 87 ? 11.936 -1.348 4.584 1.00 92.62 87 GLY A N 1
ATOM 646 C C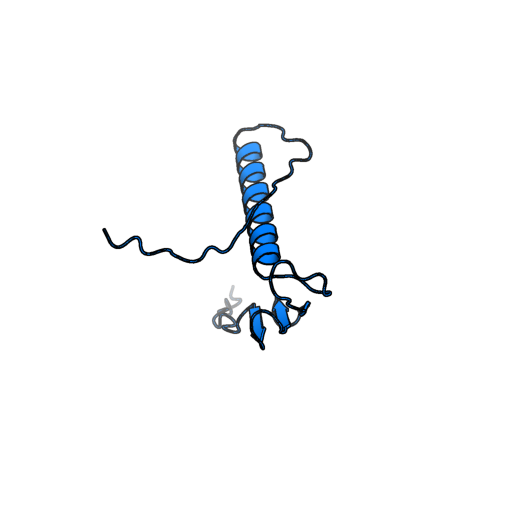A . GLY A 1 87 ? 13.256 -1.263 3.982 1.00 92.62 87 GLY A CA 1
ATOM 647 C C . GLY A 1 87 ? 13.777 -2.656 3.678 1.00 92.62 87 GLY A C 1
ATOM 648 O O . GLY A 1 87 ? 13.511 -3.603 4.419 1.00 92.62 87 GLY A O 1
ATOM 649 N N . LEU A 1 88 ? 14.521 -2.767 2.583 1.00 88.69 88 LEU A N 1
ATOM 650 C CA . LEU A 1 88 ? 15.287 -3.959 2.259 1.00 88.69 88 LEU A CA 1
ATOM 651 C C . LEU A 1 88 ? 16.739 -3.736 2.686 1.00 88.69 88 LEU A C 1
ATOM 653 O O . LEU A 1 88 ? 17.350 -2.729 2.328 1.00 88.69 88 LEU A O 1
ATOM 657 N N . HIS A 1 89 ? 17.290 -4.687 3.434 1.00 88.44 89 HIS A N 1
ATOM 658 C CA . HIS A 1 89 ? 18.673 -4.657 3.894 1.00 88.44 89 HIS A CA 1
ATOM 659 C C . HIS A 1 89 ? 19.424 -5.860 3.332 1.00 88.44 89 HIS A C 1
ATOM 661 O O . HIS A 1 89 ? 18.863 -6.950 3.223 1.00 88.44 89 HIS A O 1
ATOM 667 N N . ALA A 1 90 ? 20.690 -5.656 2.969 1.00 87.19 90 ALA A N 1
ATOM 668 C CA . ALA A 1 90 ? 21.577 -6.771 2.683 1.00 87.19 90 ALA A CA 1
ATOM 669 C C . ALA A 1 90 ? 21.859 -7.524 3.987 1.00 87.19 90 ALA A C 1
ATOM 671 O O . ALA A 1 90 ? 22.119 -6.904 5.021 1.00 87.19 90 ALA A O 1
ATOM 672 N N . GLU A 1 91 ? 21.822 -8.851 3.935 1.00 83.06 91 GLU A N 1
ATOM 673 C CA . GLU A 1 91 ? 22.292 -9.667 5.044 1.00 83.06 91 GLU A CA 1
ATOM 674 C C . GLU A 1 91 ? 23.820 -9.568 5.104 1.00 83.06 91 GLU A C 1
ATOM 676 O O . GLU A 1 91 ? 24.526 -10.010 4.199 1.00 83.06 91 GLU A O 1
ATOM 681 N N . THR A 1 92 ? 24.350 -8.953 6.159 1.00 75.25 92 THR A N 1
ATOM 682 C CA . THR A 1 92 ? 25.780 -9.017 6.459 1.00 75.25 92 THR A CA 1
ATOM 683 C C . THR A 1 92 ? 26.027 -10.231 7.338 1.00 75.25 92 THR A C 1
ATOM 685 O O . THR A 1 92 ? 25.796 -10.180 8.547 1.00 75.25 92 THR A O 1
ATOM 688 N N . THR A 1 93 ? 26.495 -11.331 6.747 1.00 70.88 93 THR A N 1
ATOM 689 C CA . THR A 1 93 ? 27.017 -12.468 7.509 1.00 70.88 93 THR A CA 1
ATOM 690 C C . THR A 1 93 ? 28.303 -12.030 8.207 1.00 70.88 93 THR A C 1
ATOM 692 O O . THR A 1 93 ? 29.391 -12.065 7.631 1.00 70.88 93 THR A O 1
ATOM 695 N N . THR A 1 94 ? 28.184 -11.583 9.455 1.00 64.19 94 THR A N 1
ATOM 696 C CA . THR A 1 94 ? 29.328 -11.372 10.344 1.00 64.19 94 THR A CA 1
ATOM 697 C C . THR A 1 94 ? 29.927 -12.740 10.654 1.00 64.19 94 THR A C 1
ATOM 699 O O . THR A 1 94 ? 29.487 -13.431 11.569 1.00 64.19 94 THR A O 1
ATOM 702 N N . THR A 1 95 ? 30.899 -13.161 9.847 1.00 58.19 95 THR A N 1
ATOM 703 C CA . THR A 1 95 ? 31.726 -14.329 10.162 1.00 58.19 95 THR A CA 1
ATOM 704 C C . THR A 1 95 ? 32.591 -13.939 11.357 1.00 58.19 95 THR A C 1
ATOM 706 O O . THR A 1 95 ? 33.450 -13.068 11.230 1.00 58.19 95 THR A O 1
ATOM 709 N N . THR A 1 96 ? 32.262 -14.498 12.522 1.00 59.34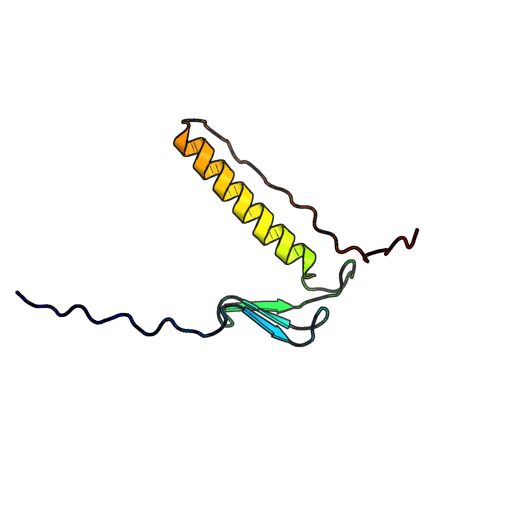 96 THR A N 1
ATOM 710 C CA . THR A 1 96 ? 33.065 -14.409 13.751 1.00 59.34 96 THR A CA 1
ATOM 711 C C . THR A 1 96 ? 34.188 -15.431 13.698 1.00 59.34 96 THR A C 1
ATOM 713 O O . THR A 1 96 ? 33.916 -16.550 13.204 1.00 59.34 96 THR A O 1
#

Secondary structure (DSSP, 8-state):
-------------S-SEEEESGGGSEEEETTTTEEEEB--TT--SSSB-HHHHHHHHHHHHHHHHHHHHHHHTT----S-----------------